Protein AF-A0A929YCT1-F1 (afdb_monomer_lite)

pLDDT: mean 80.64, std 14.12, range [41.47, 91.12]

Secondary structure (DSSP, 8-state):
--HHHHHHHHHHHHHHHHHHHHT---HHHHHHHHHHHTSSSHHHHHHHHHHTT----

Foldseek 3Di:
DDDPPVVVLLVLLLVLLQCLLVVNHDPVSLVSLVVQLPDPDDSVVLSVCSPVNNNDD

Structure (mmCIF, N/CA/C/O backbone):
data_AF-A0A929YCT1-F1
#
_entry.id   AF-A0A929YCT1-F1
#
loop_
_atom_site.group_PDB
_atom_site.id
_atom_site.type_symbol
_atom_site.label_atom_id
_atom_site.label_alt_id
_atom_site.label_comp_id
_atom_site.label_asym_id
_atom_site.label_entity_id
_atom_site.label_seq_id
_atom_site.pdbx_PDB_ins_code
_atom_site.Cartn_x
_atom_site.Cartn_y
_atom_site.Cartn_z
_atom_site.occupancy
_atom_site.B_iso_or_equiv
_atom_site.auth_seq_id
_atom_site.auth_comp_id
_atom_site.auth_asym_id
_atom_site.auth_atom_id
_atom_site.pdbx_PDB_model_num
ATOM 1 N N . MET A 1 1 ? 17.332 5.796 -23.776 1.00 41.47 1 MET A N 1
ATOM 2 C CA . MET A 1 1 ? 15.868 5.569 -23.740 1.00 41.47 1 MET A CA 1
ATOM 3 C C . MET A 1 1 ? 15.566 4.796 -22.458 1.00 41.47 1 MET A C 1
ATOM 5 O O . MET A 1 1 ? 16.037 3.674 -22.382 1.00 41.47 1 MET A O 1
ATOM 9 N N . GLY A 1 2 ? 14.896 5.348 -21.435 1.00 46.50 2 GLY A N 1
ATOM 10 C CA . GLY A 1 2 ? 14.578 4.517 -20.251 1.00 46.50 2 GLY A CA 1
ATOM 11 C C . GLY A 1 2 ? 13.981 5.173 -18.998 1.00 46.50 2 GLY A C 1
ATOM 12 O O . GLY A 1 2 ? 13.483 4.454 -18.150 1.00 46.50 2 GLY A O 1
ATOM 13 N N . LEU A 1 3 ? 13.958 6.501 -18.862 1.00 50.66 3 LEU A N 1
ATOM 14 C CA . LEU A 1 3 ? 13.662 7.138 -17.561 1.00 50.66 3 LEU A CA 1
ATOM 15 C C . LEU A 1 3 ? 12.172 7.403 -17.252 1.00 50.66 3 LEU A C 1
ATOM 17 O O . LEU A 1 3 ? 11.853 7.857 -16.163 1.00 50.66 3 LEU A O 1
ATOM 21 N N . PHE A 1 4 ? 11.241 7.136 -18.175 1.00 47.19 4 PHE A N 1
ATOM 22 C CA . PHE A 1 4 ? 9.833 7.550 -18.004 1.00 47.19 4 PHE A CA 1
ATOM 23 C C . PHE A 1 4 ? 8.885 6.457 -17.481 1.00 47.19 4 PHE A C 1
ATOM 25 O O . PHE A 1 4 ? 7.792 6.778 -17.014 1.00 47.19 4 PHE A O 1
ATOM 32 N N . PHE A 1 5 ? 9.267 5.179 -17.562 1.00 47.94 5 PHE A N 1
ATOM 33 C CA . PHE A 1 5 ? 8.411 4.063 -17.126 1.00 47.94 5 PHE A CA 1
ATOM 34 C C . PHE A 1 5 ? 8.608 3.703 -15.648 1.00 47.94 5 PHE A C 1
ATOM 36 O O . PHE A 1 5 ? 7.649 3.313 -14.978 1.00 47.94 5 PHE A O 1
ATOM 43 N N . GLU A 1 6 ? 9.829 3.870 -15.139 1.00 50.34 6 GLU A N 1
ATOM 44 C CA . GLU A 1 6 ? 10.196 3.541 -13.757 1.00 50.34 6 GLU A CA 1
ATOM 45 C C . GLU A 1 6 ? 9.523 4.508 -12.765 1.00 50.34 6 GLU A C 1
ATOM 47 O O . GLU A 1 6 ? 8.859 4.069 -11.828 1.00 50.34 6 GLU A O 1
ATOM 52 N N . ASP A 1 7 ? 9.528 5.810 -13.075 1.00 52.81 7 ASP A N 1
ATOM 53 C CA . ASP A 1 7 ? 8.988 6.872 -12.211 1.00 52.81 7 ASP A CA 1
ATOM 54 C C . ASP A 1 7 ? 7.458 6.793 -12.032 1.00 52.81 7 ASP A C 1
ATOM 56 O O . ASP A 1 7 ? 6.934 6.897 -10.920 1.00 52.81 7 ASP A O 1
ATOM 60 N N . ARG A 1 8 ? 6.710 6.498 -13.111 1.00 54.88 8 ARG A N 1
ATOM 61 C CA . ARG A 1 8 ? 5.251 6.296 -13.009 1.00 54.88 8 ARG A CA 1
ATOM 62 C C . ARG A 1 8 ? 4.897 5.073 -12.174 1.00 54.88 8 ARG A C 1
ATOM 64 O O . ARG A 1 8 ? 3.887 5.100 -11.472 1.00 54.88 8 ARG A O 1
ATOM 71 N N . SER A 1 9 ? 5.697 4.015 -12.275 1.00 68.62 9 SER A N 1
ATOM 72 C CA . SER A 1 9 ? 5.450 2.761 -11.565 1.00 68.62 9 SER A CA 1
ATOM 73 C C . SER A 1 9 ? 5.753 2.925 -10.077 1.00 68.62 9 SER A C 1
ATOM 75 O O . SER A 1 9 ? 4.904 2.593 -9.252 1.00 68.62 9 SER A O 1
ATOM 77 N N . GLU A 1 10 ? 6.891 3.526 -9.715 1.00 73.75 10 GLU A N 1
ATOM 78 C CA . GLU A 1 10 ? 7.225 3.841 -8.319 1.00 73.75 10 GLU A CA 1
ATOM 79 C C . GLU A 1 10 ? 6.212 4.788 -7.678 1.00 73.75 10 GLU A C 1
ATOM 81 O O . GLU A 1 10 ? 5.727 4.517 -6.578 1.00 73.75 10 GLU A O 1
ATOM 86 N N . ALA A 1 11 ? 5.819 5.857 -8.374 1.00 80.00 11 ALA A N 1
ATOM 87 C CA . ALA A 1 11 ? 4.815 6.784 -7.865 1.00 80.00 11 ALA A CA 1
ATOM 88 C C . ALA A 1 11 ? 3.444 6.112 -7.682 1.00 80.00 11 ALA A C 1
ATOM 90 O O . ALA A 1 11 ? 2.743 6.401 -6.709 1.00 80.00 11 ALA A O 1
ATOM 91 N N . ALA A 1 12 ? 3.053 5.208 -8.585 1.00 82.19 12 ALA A N 1
ATOM 92 C CA . ALA A 1 12 ? 1.813 4.447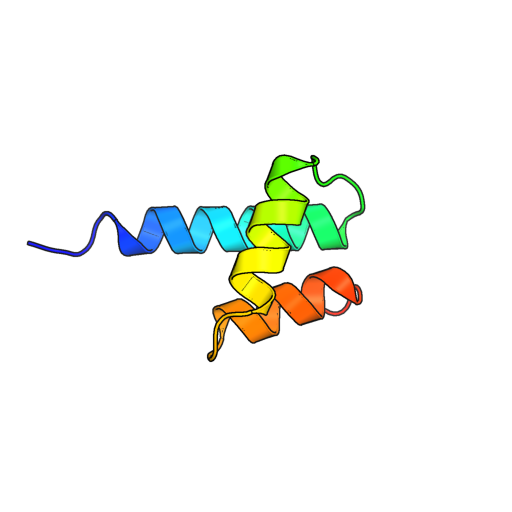 -8.459 1.00 82.19 12 ALA A CA 1
ATOM 93 C C . ALA A 1 12 ? 1.855 3.490 -7.258 1.00 82.19 12 ALA A C 1
ATOM 95 O O . ALA A 1 12 ? 0.921 3.486 -6.453 1.00 82.19 12 ALA A O 1
ATOM 96 N N . TYR A 1 13 ? 2.951 2.744 -7.081 1.00 80.56 13 TYR A N 1
ATOM 97 C CA . TYR A 1 13 ? 3.127 1.848 -5.936 1.00 80.56 13 TYR A CA 1
ATOM 98 C C . TYR A 1 13 ? 3.206 2.605 -4.611 1.00 80.56 13 TYR A C 1
ATOM 100 O O . TYR A 1 13 ? 2.602 2.171 -3.630 1.00 80.56 13 TYR A O 1
ATOM 108 N N . ARG A 1 14 ? 3.874 3.764 -4.580 1.00 83.38 14 ARG A N 1
ATOM 109 C CA . ARG A 1 14 ? 3.925 4.624 -3.393 1.00 83.38 14 ARG A CA 1
ATOM 110 C C . ARG A 1 14 ? 2.542 5.157 -3.038 1.00 83.38 14 ARG A C 1
ATOM 112 O O . ARG A 1 14 ? 2.119 4.987 -1.901 1.00 83.38 14 ARG A O 1
ATOM 119 N N . ARG A 1 15 ? 1.780 5.683 -4.005 1.00 84.50 15 ARG A N 1
ATOM 120 C CA . ARG A 1 15 ? 0.394 6.126 -3.756 1.00 84.50 15 ARG A CA 1
ATOM 121 C C . ARG A 1 15 ? -0.498 4.992 -3.269 1.00 84.50 15 ARG A C 1
ATOM 123 O O . ARG A 1 15 ? -1.329 5.215 -2.392 1.0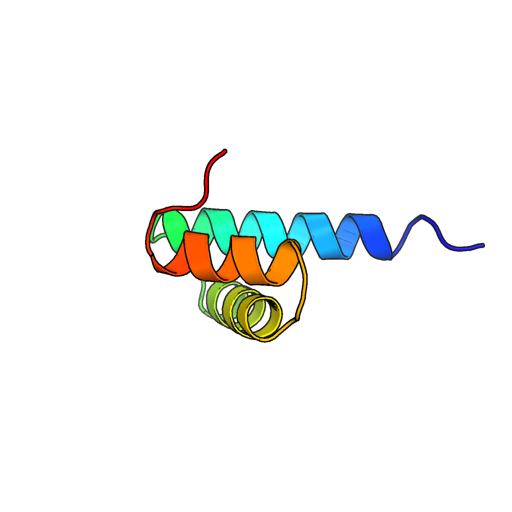0 84.50 15 ARG A O 1
ATOM 130 N N . ALA A 1 16 ? -0.341 3.798 -3.837 1.00 87.38 16 ALA A N 1
ATOM 131 C CA . ALA A 1 16 ? -1.059 2.613 -3.395 1.00 87.38 16 ALA A CA 1
ATOM 132 C C . ALA A 1 16 ? -0.697 2.263 -1.945 1.00 87.38 16 ALA A C 1
ATOM 134 O O . ALA A 1 16 ? -1.590 2.078 -1.126 1.00 87.38 16 ALA A O 1
ATOM 135 N N . ALA A 1 17 ? 0.592 2.264 -1.598 1.00 88.38 17 ALA A N 1
ATOM 136 C CA . ALA A 1 17 ? 1.064 2.052 -0.235 1.00 88.38 17 ALA A CA 1
ATOM 137 C C . ALA A 1 17 ? 0.519 3.101 0.745 1.00 88.38 17 ALA A C 1
ATOM 139 O O . ALA A 1 17 ? -0.031 2.748 1.783 1.00 88.38 17 ALA A O 1
ATOM 140 N N . GLU A 1 18 ? 0.565 4.381 0.394 1.00 88.12 18 GLU A N 1
ATOM 141 C CA . GLU A 1 18 ? 0.002 5.440 1.229 1.00 88.12 18 GLU A CA 1
ATOM 142 C C . GLU A 1 18 ? -1.519 5.307 1.393 1.00 88.12 18 GLU A C 1
ATOM 144 O O . GLU A 1 18 ? -2.050 5.530 2.478 1.00 88.12 18 GLU A O 1
ATOM 149 N N . ALA A 1 19 ? -2.245 4.934 0.336 1.00 89.50 19 ALA A N 1
ATOM 150 C CA . ALA A 1 19 ? -3.681 4.691 0.427 1.00 89.50 19 ALA A CA 1
ATOM 151 C C . ALA A 1 19 ? -3.994 3.484 1.326 1.00 89.50 19 ALA A C 1
ATOM 153 O O . ALA A 1 19 ? -4.944 3.534 2.105 1.00 89.50 19 ALA A O 1
ATOM 154 N N . VAL A 1 20 ? -3.176 2.425 1.260 1.00 89.62 20 VAL A N 1
ATOM 155 C CA . VAL A 1 20 ? -3.316 1.232 2.108 1.00 89.62 20 VAL A CA 1
ATOM 156 C C . VAL A 1 20 ? -3.075 1.596 3.565 1.00 89.62 20 VAL A C 1
ATOM 158 O O . VAL A 1 20 ? -3.888 1.245 4.414 1.00 89.62 20 VAL A O 1
ATOM 161 N N . GLN A 1 21 ? -2.028 2.375 3.835 1.00 89.19 21 GLN A N 1
ATOM 162 C CA . GLN A 1 21 ? -1.716 2.871 5.171 1.00 89.19 21 GLN A CA 1
ATOM 163 C C . GLN A 1 21 ? -2.841 3.741 5.747 1.00 89.19 21 GLN A C 1
ATOM 165 O O . GLN A 1 21 ? -3.158 3.635 6.928 1.00 89.19 21 GLN A O 1
ATOM 170 N N . ARG A 1 22 ? -3.457 4.599 4.923 1.00 88.50 22 ARG A N 1
ATOM 171 C CA . ARG A 1 22 ? -4.584 5.452 5.337 1.00 88.50 22 ARG A CA 1
ATOM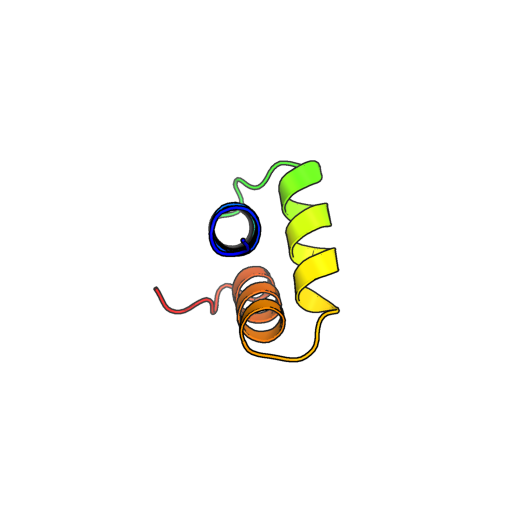 172 C C . ARG A 1 22 ? -5.886 4.677 5.569 1.00 88.50 22 ARG A C 1
ATOM 174 O O . ARG A 1 22 ? -6.805 5.233 6.152 1.00 88.50 22 ARG A O 1
ATOM 181 N N . GLY A 1 23 ? -5.983 3.429 5.107 1.00 88.62 23 GLY A N 1
ATOM 182 C CA . GLY A 1 23 ? -7.213 2.632 5.152 1.00 88.62 23 GLY A CA 1
ATOM 183 C C . GLY A 1 23 ? -8.199 2.906 4.008 1.00 88.62 23 GLY A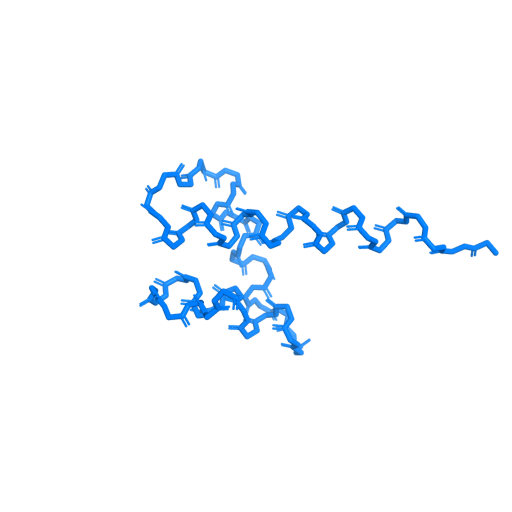 C 1
ATOM 184 O O . GLY A 1 23 ? -9.146 2.142 3.843 1.00 88.62 23 GLY A O 1
ATOM 185 N N . ASP A 1 24 ? -7.935 3.915 3.173 1.00 91.12 24 ASP A N 1
ATOM 186 C CA . ASP A 1 24 ? -8.762 4.348 2.032 1.00 91.12 24 ASP A CA 1
ATOM 187 C C . ASP A 1 24 ? -8.389 3.676 0.695 1.00 91.12 24 ASP A C 1
ATOM 189 O O . ASP A 1 24 ? -8.882 4.053 -0.369 1.00 91.12 24 ASP A O 1
ATOM 193 N N . ALA A 1 25 ? -7.490 2.687 0.706 1.00 88.62 25 ALA A N 1
ATOM 194 C CA . ALA A 1 25 ? -7.094 2.010 -0.523 1.00 88.62 25 ALA A CA 1
ATOM 195 C C . ALA A 1 25 ? -8.241 1.238 -1.174 1.00 88.62 25 ALA A C 1
ATOM 197 O O . ALA A 1 25 ? -8.853 0.354 -0.561 1.00 88.62 25 ALA A O 1
ATOM 198 N N . THR A 1 26 ? -8.418 1.482 -2.473 1.00 91.06 26 THR A N 1
ATOM 199 C CA . THR A 1 26 ? -9.266 0.652 -3.329 1.00 91.06 26 THR A CA 1
ATOM 200 C C . THR A 1 26 ? -8.706 -0.767 -3.445 1.00 91.06 26 THR A C 1
ATOM 202 O O . THR A 1 26 ? -7.535 -1.033 -3.153 1.00 91.06 26 THR A O 1
ATOM 205 N N . ARG A 1 27 ? -9.535 -1.707 -3.912 1.00 89.81 27 ARG A N 1
ATOM 206 C CA . ARG A 1 27 ? -9.117 -3.104 -4.109 1.00 89.81 27 ARG A CA 1
ATOM 207 C C . ARG A 1 27 ? -7.893 -3.222 -5.026 1.00 89.81 27 ARG A C 1
ATOM 209 O O . ARG A 1 27 ? -6.989 -3.986 -4.716 1.00 89.81 27 ARG A O 1
ATOM 216 N N . GLU A 1 28 ? -7.834 -2.430 -6.096 1.00 87.12 28 GLU A N 1
ATOM 217 C CA . GLU A 1 28 ? -6.667 -2.375 -6.988 1.00 87.12 28 GLU A CA 1
ATOM 218 C C . GLU A 1 28 ? -5.412 -1.828 -6.301 1.00 87.12 28 GLU A C 1
ATOM 220 O O . GLU A 1 28 ? -4.321 -2.339 -6.530 1.00 87.12 28 GLU A O 1
ATOM 225 N N . GLN A 1 29 ? -5.541 -0.816 -5.440 1.00 89.69 29 GLN A N 1
ATOM 226 C CA . GLN A 1 29 ? -4.403 -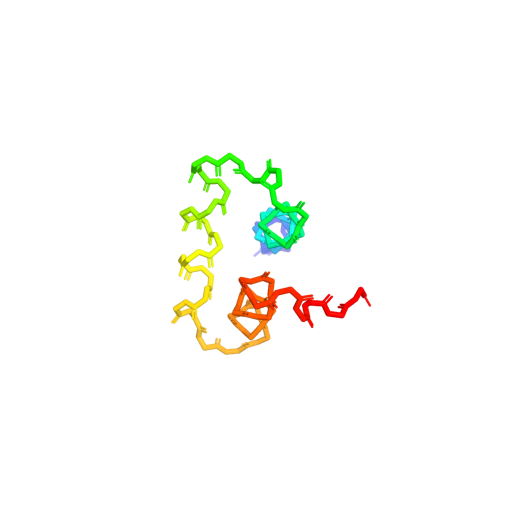0.261 -4.701 1.00 89.69 29 GLN A CA 1
ATOM 227 C C . GLN A 1 29 ? -3.865 -1.246 -3.661 1.00 89.69 29 GLN A C 1
ATOM 229 O O . GLN A 1 29 ? -2.652 -1.350 -3.492 1.00 89.69 29 GLN A O 1
ATOM 234 N N . ARG A 1 30 ? -4.744 -2.015 -3.009 1.00 89.06 30 ARG A N 1
ATOM 235 C CA . ARG A 1 30 ? -4.329 -3.127 -2.142 1.00 89.06 30 ARG A CA 1
ATOM 236 C C . ARG A 1 30 ? -3.574 -4.188 -2.934 1.00 89.06 30 ARG A C 1
ATOM 238 O O . ARG A 1 30 ? -2.475 -4.545 -2.539 1.00 89.06 30 ARG A O 1
ATOM 245 N N . ASP A 1 31 ? -4.099 -4.604 -4.087 1.00 90.00 31 ASP A N 1
ATOM 246 C CA . ASP A 1 31 ? -3.446 -5.609 -4.936 1.00 90.00 31 ASP A CA 1
ATOM 247 C C . ASP A 1 31 ? -2.080 -5.122 -5.458 1.00 90.00 31 ASP A C 1
ATOM 249 O O . ASP A 1 31 ? -1.091 -5.853 -5.415 1.00 90.00 31 ASP A O 1
ATOM 253 N N . MET A 1 32 ? -1.981 -3.852 -5.869 1.00 88.25 32 MET A N 1
ATOM 254 C CA . MET A 1 32 ? -0.704 -3.223 -6.221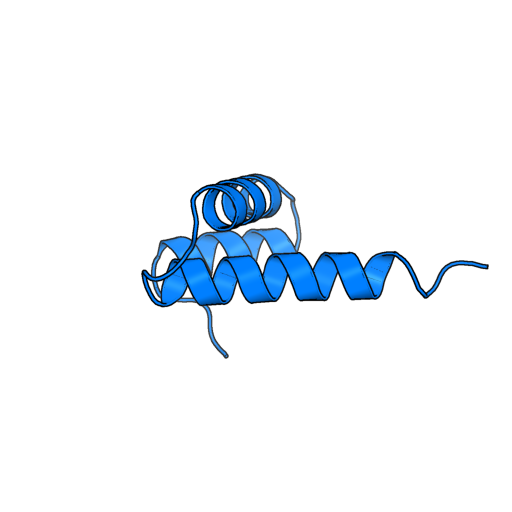 1.00 88.25 32 MET A CA 1
ATOM 255 C C . MET A 1 32 ? 0.267 -3.198 -5.040 1.00 88.25 32 MET A C 1
ATOM 257 O O . MET A 1 32 ? 1.436 -3.546 -5.201 1.00 88.25 32 MET A O 1
ATOM 261 N N . ASN A 1 33 ? -0.192 -2.811 -3.852 1.00 89.81 33 ASN A N 1
ATOM 262 C CA . ASN A 1 33 ? 0.645 -2.821 -2.662 1.00 89.81 33 ASN A CA 1
ATOM 263 C C . ASN A 1 33 ? 1.101 -4.245 -2.303 1.00 89.81 33 ASN A C 1
ATOM 265 O O . ASN A 1 33 ? 2.275 -4.431 -2.015 1.00 89.81 33 ASN A O 1
ATOM 269 N N . ASP A 1 34 ? 0.240 -5.257 -2.405 1.00 90.00 34 ASP A N 1
ATOM 270 C CA . ASP A 1 34 ? 0.604 -6.656 -2.163 1.00 90.00 34 ASP A CA 1
ATOM 271 C C . ASP A 1 34 ? 1.636 -7.169 -3.172 1.00 90.00 34 ASP A C 1
ATOM 273 O O . ASP A 1 34 ? 2.588 -7.863 -2.803 1.00 90.00 34 ASP A O 1
ATOM 277 N N . ARG A 1 35 ? 1.508 -6.790 -4.448 1.00 87.62 35 ARG A N 1
ATOM 278 C CA . ARG A 1 35 ? 2.527 -7.088 -5.466 1.00 87.62 35 ARG A CA 1
ATOM 279 C C . ARG A 1 35 ? 3.849 -6.407 -5.143 1.00 87.62 35 ARG A C 1
ATOM 281 O O . ARG A 1 35 ? 4.889 -7.059 -5.207 1.00 87.62 35 ARG A O 1
ATOM 288 N N . ALA A 1 36 ? 3.821 -5.136 -4.746 1.00 87.25 36 ALA A N 1
ATOM 289 C CA . ALA A 1 36 ? 5.018 -4.429 -4.309 1.00 87.25 36 ALA A CA 1
ATOM 290 C C . ALA A 1 36 ? 5.636 -5.079 -3.068 1.00 87.25 36 ALA A C 1
ATOM 292 O O . ALA A 1 36 ? 6.839 -5.307 -3.054 1.00 87.25 36 ALA A O 1
ATOM 293 N N . ALA A 1 37 ? 4.831 -5.471 -2.079 1.00 88.12 37 ALA A N 1
ATOM 294 C CA . ALA A 1 37 ? 5.267 -6.112 -0.840 1.00 88.12 37 ALA A CA 1
ATOM 295 C C . ALA A 1 37 ? 5.967 -7.459 -1.068 1.00 88.12 37 ALA A C 1
ATOM 297 O O . ALA A 1 37 ? 6.756 -7.889 -0.222 1.00 88.12 37 ALA A O 1
ATOM 298 N N . ARG A 1 38 ? 5.719 -8.111 -2.210 1.00 88.38 38 ARG A N 1
ATOM 299 C CA . ARG A 1 38 ? 6.427 -9.324 -2.646 1.00 88.38 38 ARG A CA 1
ATOM 300 C C . ARG A 1 38 ? 7.773 -9.041 -3.314 1.00 88.38 38 ARG A C 1
ATOM 302 O O . ARG A 1 38 ? 8.581 -9.957 -3.431 1.00 88.38 38 ARG A O 1
ATOM 309 N N . GLN A 1 39 ? 8.036 -7.807 -3.740 1.00 84.25 39 GLN A N 1
ATOM 310 C CA . GLN A 1 39 ? 9.322 -7.438 -4.326 1.00 84.25 39 GLN A CA 1
ATOM 311 C C . GLN A 1 39 ? 10.406 -7.289 -3.247 1.00 84.25 39 GLN A C 1
ATOM 313 O O . GLN A 1 39 ? 10.167 -6.846 -2.118 1.00 84.25 39 GLN A O 1
ATOM 318 N N . MET A 1 40 ? 11.630 -7.670 -3.609 1.00 78.38 40 MET A N 1
ATOM 319 C CA . MET A 1 40 ? 12.828 -7.414 -2.810 1.00 78.38 40 MET A CA 1
ATOM 320 C C . MET A 1 40 ? 13.320 -5.986 -3.074 1.00 78.38 40 MET A C 1
ATOM 322 O O . MET A 1 40 ? 13.301 -5.524 -4.211 1.00 78.38 40 MET A O 1
ATOM 326 N N . GLY A 1 41 ? 13.772 -5.286 -2.031 1.00 84.38 41 GLY A N 1
ATOM 327 C CA . GLY A 1 41 ? 14.256 -3.903 -2.125 1.00 84.38 41 GLY A CA 1
ATOM 328 C C . GLY A 1 41 ? 13.365 -2.886 -1.406 1.00 84.38 41 GLY A C 1
ATOM 329 O O . GLY A 1 41 ? 12.482 -3.257 -0.630 1.00 84.38 41 GLY A O 1
ATOM 330 N N . ARG A 1 42 ? 13.625 -1.590 -1.640 1.00 83.44 42 ARG A N 1
ATOM 331 C CA . ARG A 1 42 ? 12.966 -0.482 -0.917 1.00 83.44 42 ARG A CA 1
ATOM 332 C C . ARG A 1 42 ? 11.454 -0.477 -1.121 1.00 83.44 42 ARG A C 1
ATOM 334 O O . ARG A 1 42 ? 10.729 -0.519 -0.139 1.00 83.44 42 ARG A O 1
ATOM 341 N N . MET A 1 43 ? 10.998 -0.581 -2.370 1.00 83.50 43 MET A N 1
ATOM 342 C CA . MET A 1 43 ? 9.573 -0.578 -2.718 1.00 83.50 43 MET A CA 1
ATOM 343 C C . MET A 1 43 ? 8.768 -1.658 -1.981 1.00 83.50 43 MET A C 1
ATOM 345 O O . MET A 1 43 ? 7.669 -1.391 -1.501 1.00 83.50 43 MET A O 1
ATOM 349 N N . GLY A 1 44 ? 9.306 -2.874 -1.847 1.00 88.44 44 GLY A N 1
ATOM 350 C CA . GLY A 1 44 ? 8.617 -3.925 -1.100 1.00 88.44 44 GLY A CA 1
ATOM 351 C C . GLY A 1 44 ? 8.669 -3.736 0.406 1.00 88.44 44 GLY A C 1
ATOM 352 O O . GLY A 1 44 ? 7.732 -4.117 1.105 1.00 88.44 44 GLY A O 1
ATOM 353 N N . ASN A 1 45 ? 9.728 -3.108 0.918 1.00 89.81 45 ASN A N 1
ATOM 354 C CA . ASN A 1 45 ? 9.797 -2.756 2.329 1.00 89.81 45 ASN A CA 1
ATOM 355 C C . ASN A 1 45 ? 8.781 -1.670 2.685 1.00 89.81 45 ASN A C 1
ATOM 357 O O . ASN A 1 45 ? 8.065 -1.808 3.673 1.00 89.81 45 ASN A O 1
ATOM 361 N N . ASP A 1 46 ? 8.667 -0.663 1.826 1.00 88.94 46 ASP A N 1
ATOM 362 C CA . ASP A 1 46 ? 7.681 0.404 1.918 1.00 88.94 46 ASP A CA 1
ATOM 363 C C . ASP A 1 46 ? 6.270 -0.181 1.844 1.00 88.94 46 ASP A C 1
ATOM 365 O O . ASP A 1 46 ? 5.450 0.034 2.733 1.00 88.94 46 ASP A O 1
ATOM 369 N N . ALA A 1 47 ? 5.995 -1.033 0.859 1.00 89.62 47 ALA A N 1
ATOM 370 C CA . ALA A 1 47 ? 4.688 -1.657 0.736 1.00 89.62 47 ALA A CA 1
ATOM 371 C C . ALA A 1 47 ? 4.285 -2.464 1.985 1.00 89.62 47 ALA A C 1
ATOM 373 O O . ALA A 1 47 ? 3.168 -2.298 2.472 1.00 89.62 47 ALA A O 1
ATOM 374 N N . ARG A 1 48 ? 5.202 -3.254 2.565 1.00 90.69 48 ARG A N 1
ATOM 375 C CA . ARG A 1 48 ? 4.970 -3.969 3.835 1.00 90.69 48 ARG A CA 1
ATOM 376 C C . ARG A 1 48 ? 4.771 -3.018 5.014 1.00 90.69 48 ARG A C 1
ATOM 378 O O . ARG A 1 48 ? 3.917 -3.272 5.860 1.00 90.69 48 ARG A O 1
ATOM 385 N N . ALA A 1 49 ? 5.538 -1.932 5.077 1.00 91.12 49 ALA A N 1
ATOM 386 C CA . ALA A 1 49 ? 5.380 -0.915 6.108 1.00 91.12 49 ALA A CA 1
ATOM 387 C C . ALA A 1 49 ? 4.000 -0.245 6.007 1.00 91.12 49 ALA A C 1
ATOM 389 O O . ALA A 1 49 ? 3.331 -0.070 7.019 1.00 91.12 49 ALA A O 1
ATOM 390 N N . ALA A 1 50 ? 3.513 0.033 4.798 1.00 90.38 50 ALA A N 1
ATOM 391 C CA . ALA A 1 50 ? 2.168 0.558 4.571 1.00 90.38 50 ALA A CA 1
ATOM 392 C C . ALA A 1 50 ? 1.066 -0.366 5.093 1.00 90.38 50 ALA A C 1
ATOM 394 O O . ALA A 1 50 ? 0.161 0.115 5.770 1.00 90.38 50 ALA A O 1
ATOM 395 N N . GLN A 1 51 ? 1.166 -1.678 4.859 1.00 87.50 51 GLN A N 1
ATOM 396 C CA . GLN A 1 51 ? 0.205 -2.652 5.401 1.00 87.50 51 GLN A CA 1
ATOM 397 C C . GLN A 1 51 ? 0.175 -2.658 6.933 1.00 87.50 51 GLN A C 1
ATOM 399 O O . GLN A 1 51 ? -0.871 -2.890 7.533 1.00 87.50 51 GLN A O 1
ATOM 404 N N . LYS A 1 52 ? 1.319 -2.387 7.568 1.00 89.06 52 LYS A N 1
ATOM 405 C CA . LYS A 1 52 ? 1.458 -2.322 9.028 1.00 89.06 52 LYS A CA 1
ATOM 406 C C . LYS A 1 52 ? 1.121 -0.955 9.628 1.00 89.06 52 LYS A C 1
ATOM 408 O O . LYS A 1 52 ? 1.150 -0.816 10.846 1.00 89.06 52 LYS A O 1
ATOM 413 N N . GLY A 1 53 ? 0.830 0.058 8.810 1.00 86.44 53 GLY A N 1
ATOM 414 C CA . GLY A 1 53 ? 0.674 1.436 9.289 1.00 86.44 53 GLY A CA 1
ATOM 415 C C . GLY A 1 53 ? 2.000 2.180 9.518 1.00 86.44 53 GLY A C 1
ATOM 416 O O . GLY A 1 53 ? 1.992 3.342 9.911 1.00 86.44 53 GLY A O 1
ATOM 417 N N . GLU A 1 54 ? 3.139 1.546 9.240 1.00 87.19 54 GLU A N 1
ATOM 418 C CA . GLU A 1 54 ? 4.496 1.993 9.583 1.00 87.19 54 GLU A CA 1
ATOM 419 C C . GLU A 1 54 ? 5.252 2.659 8.423 1.00 87.19 54 GLU A C 1
ATOM 421 O O . GLU A 1 54 ? 6.446 2.940 8.547 1.00 87.19 54 GLU A O 1
ATOM 426 N N . LEU A 1 55 ? 4.599 2.897 7.279 1.00 83.81 55 LEU A N 1
ATOM 427 C CA . LEU A 1 55 ? 5.217 3.608 6.158 1.00 83.81 55 LEU A CA 1
ATOM 428 C C . LEU A 1 55 ? 5.612 5.015 6.634 1.00 83.81 55 LEU A C 1
ATOM 430 O O . LEU A 1 55 ? 4.758 5.864 6.908 1.00 83.81 55 LEU A O 1
ATOM 434 N N . LYS A 1 56 ? 6.916 5.246 6.800 1.00 69.50 56 LYS A N 1
ATOM 435 C CA . LYS A 1 56 ? 7.453 6.554 7.183 1.00 69.50 56 LYS A CA 1
ATOM 436 C C . LYS A 1 56 ? 7.402 7.459 5.949 1.00 69.50 56 LYS A C 1
ATOM 438 O O . LYS A 1 56 ? 7.856 7.046 4.886 1.00 69.50 56 LYS A O 1
ATOM 443 N N . LYS A 1 57 ? 6.784 8.636 6.099 1.00 59.94 57 LYS A N 1
ATOM 444 C CA . LYS A 1 57 ? 6.623 9.637 5.030 1.00 59.94 57 LYS A CA 1
ATOM 445 C C . LYS A 1 57 ? 7.953 10.024 4.392 1.00 59.94 57 LYS A C 1
ATOM 447 O O . LYS A 1 57 ? 8.909 10.249 5.167 1.00 59.94 57 LYS A O 1
#

Radius of gyration: 10.84 Å; chains: 1; bounding box: 25×19×33 Å

Sequence (57 aa):
MGLFFEDRSEAAYRRAAEAVQRGDATREQRDMNDRAARQMGRMGNDARAAQKGELKK